Protein AF-A0A853GKQ4-F1 (afdb_monomer_lite)

Foldseek 3Di:
DKWKDQPQPPDIDDDDDDDPDDVVDDPDDDDDPDPDDHDRMDMDDDDDDPDDDDDPDDDDDDDDDDD

pLDDT: mean 86.93, std 5.35, range [61.09, 93.44]

Radius of gyration: 14.12 Å; chains: 1; bounding box: 32×20×43 Å

Sequence (67 aa):
MLRHSNDGGHTWSNTRTATMGKVGEYGMRCKFERLGSGRQRVWEVSITDPVNAVILGAVLLGEPGQS

Secondary structure (DSSP, 8-state):
-EEEESSSSSS-PPPB-----STT--S-----------SS-EEEE---SSS-----------PPPP-

Structure (mmCIF, N/CA/C/O backbone):
data_AF-A0A853GKQ4-F1
#
_entry.id   AF-A0A853GKQ4-F1
#
loop_
_atom_site.group_PDB
_atom_site.id
_atom_site.type_symbol
_atom_site.label_atom_id
_atom_site.label_alt_id
_atom_site.label_comp_id
_atom_site.label_asym_id
_atom_site.label_entity_id
_atom_site.label_seq_id
_atom_site.pdbx_PDB_ins_code
_atom_site.Cartn_x
_atom_site.Cartn_y
_atom_site.Cartn_z
_atom_site.occupancy
_atom_site.B_iso_or_equiv
_atom_site.auth_seq_id
_atom_site.auth_comp_id
_atom_site.auth_asym_id
_atom_site.auth_atom_id
_atom_site.pdbx_PDB_model_num
ATOM 1 N N . MET A 1 1 ? 0.417 1.031 5.481 1.00 90.94 1 MET A N 1
ATOM 2 C CA . MET A 1 1 ? 1.572 1.622 4.762 1.00 90.94 1 MET A CA 1
ATOM 3 C C . MET A 1 1 ? 1.665 1.020 3.366 1.00 90.94 1 MET A C 1
ATOM 5 O O . MET A 1 1 ? 1.247 -0.120 3.198 1.00 90.94 1 MET A O 1
ATOM 9 N N . LEU A 1 2 ? 2.192 1.765 2.390 1.00 92.69 2 LEU A N 1
ATOM 10 C CA . LEU A 1 2 ? 2.385 1.322 1.006 1.00 92.69 2 LEU A CA 1
ATOM 11 C C . LEU A 1 2 ? 3.770 1.727 0.491 1.00 92.69 2 LEU A C 1
ATOM 13 O O . LEU A 1 2 ? 4.142 2.902 0.569 1.00 92.69 2 LEU A O 1
ATOM 17 N N . ARG A 1 3 ? 4.477 0.776 -0.118 1.00 93.44 3 ARG A N 1
ATOM 18 C CA . ARG A 1 3 ? 5.634 1.027 -0.986 1.00 93.44 3 ARG A CA 1
ATOM 19 C C . ARG A 1 3 ? 5.514 0.203 -2.264 1.00 93.44 3 ARG A C 1
ATOM 21 O O . ARG A 1 3 ? 4.772 -0.778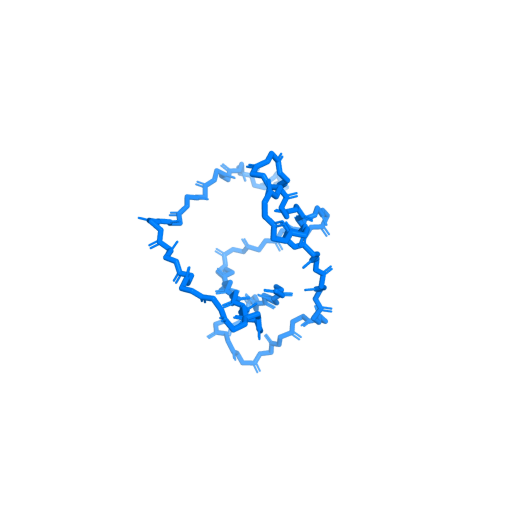 -2.311 1.00 93.44 3 ARG A O 1
ATOM 28 N N . HIS A 1 4 ? 6.208 0.625 -3.311 1.00 92.00 4 HIS A N 1
ATOM 29 C CA . HIS A 1 4 ? 6.246 -0.118 -4.562 1.00 92.00 4 HIS A CA 1
ATOM 30 C C . HIS A 1 4 ? 7.649 -0.160 -5.149 1.00 92.00 4 HIS A C 1
ATOM 32 O O . HIS A 1 4 ? 8.458 0.734 -4.911 1.00 92.00 4 HIS A O 1
ATOM 38 N N . SER A 1 5 ? 7.904 -1.192 -5.937 1.00 91.50 5 SER A N 1
ATOM 39 C CA . SER A 1 5 ? 9.134 -1.378 -6.695 1.00 91.50 5 SER A CA 1
ATOM 40 C C . SER A 1 5 ? 8.799 -1.511 -8.177 1.00 91.50 5 SER A C 1
ATOM 42 O O . SER A 1 5 ? 7.789 -2.122 -8.519 1.00 91.50 5 SER A O 1
ATOM 44 N N . ASN A 1 6 ? 9.629 -0.940 -9.051 1.00 89.88 6 ASN A N 1
ATOM 45 C CA . ASN A 1 6 ? 9.492 -1.075 -10.507 1.00 89.88 6 ASN A CA 1
ATOM 46 C C . ASN A 1 6 ? 10.548 -2.013 -11.123 1.00 89.88 6 ASN A C 1
ATOM 48 O O . ASN A 1 6 ? 10.544 -2.201 -12.337 1.00 89.88 6 ASN A O 1
ATOM 52 N N . ASP A 1 7 ? 11.438 -2.582 -10.308 1.00 87.69 7 ASP A N 1
ATOM 53 C CA . ASP A 1 7 ? 12.575 -3.415 -10.719 1.00 87.69 7 ASP A CA 1
ATOM 54 C C . ASP A 1 7 ? 12.553 -4.804 -10.058 1.00 87.69 7 ASP A C 1
ATOM 56 O O . ASP A 1 7 ? 13.591 -5.418 -9.829 1.00 87.69 7 ASP A O 1
ATOM 60 N N . GLY A 1 8 ? 11.354 -5.308 -9.746 1.00 83.81 8 GLY A N 1
ATOM 61 C CA . GLY A 1 8 ? 11.172 -6.654 -9.195 1.00 83.81 8 GLY A CA 1
ATOM 62 C C . GLY A 1 8 ? 11.467 -6.786 -7.697 1.00 83.81 8 GLY A C 1
ATOM 63 O O . GLY A 1 8 ? 11.581 -7.902 -7.204 1.00 83.81 8 GLY A O 1
ATOM 64 N N . GLY A 1 9 ? 11.554 -5.677 -6.961 1.00 84.44 9 GLY A N 1
ATOM 65 C CA . GLY A 1 9 ? 11.774 -5.661 -5.510 1.00 84.44 9 GLY A CA 1
ATOM 66 C C . GLY A 1 9 ? 13.206 -5.331 -5.088 1.00 84.44 9 GLY A C 1
ATOM 67 O O . GLY A 1 9 ? 13.509 -5.404 -3.897 1.00 84.44 9 GLY A O 1
ATOM 68 N N . HIS A 1 10 ? 14.080 -4.957 -6.027 1.00 85.06 10 HIS A N 1
ATOM 69 C CA . HIS A 1 10 ? 15.461 -4.577 -5.720 1.00 85.06 10 HIS A CA 1
ATOM 70 C C . HIS A 1 10 ? 15.551 -3.163 -5.139 1.00 85.06 10 HIS A C 1
ATOM 72 O O . HIS A 1 10 ? 16.271 -2.939 -4.167 1.00 85.06 10 HIS A O 1
ATOM 78 N N . THR A 1 11 ? 14.782 -2.219 -5.681 1.00 89.62 11 THR A N 1
ATOM 79 C CA . THR A 1 11 ? 14.650 -0.866 -5.140 1.00 89.62 11 THR A CA 1
ATOM 80 C C . THR A 1 11 ? 13.199 -0.545 -4.819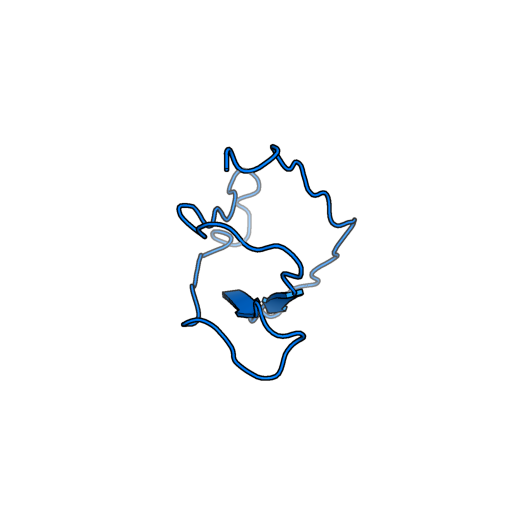 1.00 89.62 11 THR A C 1
ATOM 82 O O . THR A 1 11 ? 12.263 -1.015 -5.467 1.00 89.62 11 THR A O 1
ATOM 85 N N . TRP A 1 12 ? 13.005 0.266 -3.781 1.00 90.75 12 TRP A N 1
ATOM 86 C CA . TRP A 1 12 ? 11.689 0.590 -3.244 1.00 90.75 12 TRP A CA 1
ATOM 87 C C . TRP A 1 12 ? 11.455 2.095 -3.246 1.00 90.75 12 TRP A C 1
ATOM 89 O O . TRP A 1 12 ? 12.345 2.883 -2.934 1.00 90.75 12 TRP A O 1
ATOM 99 N N . SER A 1 13 ? 10.225 2.493 -3.565 1.00 87.69 13 SER A N 1
ATOM 100 C CA . SER A 1 13 ? 9.766 3.868 -3.414 1.00 87.69 13 SER A CA 1
ATOM 101 C C . SER A 1 13 ? 9.733 4.289 -1.943 1.00 87.69 13 SER A C 1
ATOM 103 O O . SER A 1 13 ? 9.595 3.451 -1.052 1.00 87.69 13 SER A O 1
ATOM 105 N N . ASN A 1 14 ? 9.681 5.600 -1.698 1.00 89.62 14 ASN A N 1
ATOM 106 C CA . ASN A 1 14 ? 9.383 6.140 -0.370 1.00 89.62 14 ASN A CA 1
ATOM 107 C C . ASN A 1 14 ? 8.096 5.536 0.212 1.00 89.62 14 ASN A C 1
ATOM 109 O O . ASN A 1 14 ? 7.083 5.405 -0.487 1.00 89.62 14 ASN A O 1
ATOM 113 N N . THR A 1 15 ? 8.137 5.209 1.503 1.00 91.62 15 THR A N 1
ATOM 114 C CA . THR A 1 15 ? 6.988 4.674 2.233 1.00 91.62 15 THR A CA 1
ATOM 115 C C . THR A 1 15 ? 5.905 5.733 2.358 1.00 91.62 15 THR A C 1
ATOM 117 O O . THR A 1 15 ? 6.145 6.838 2.842 1.00 91.62 15 THR A O 1
ATOM 120 N N . ARG A 1 16 ? 4.685 5.377 1.960 1.00 91.75 16 ARG A N 1
ATOM 121 C CA . ARG A 1 16 ? 3.494 6.196 2.185 1.00 91.75 16 ARG A CA 1
ATOM 122 C C . ARG A 1 16 ? 2.669 5.605 3.314 1.00 91.75 16 ARG A C 1
ATOM 124 O O . ARG A 1 16 ? 2.415 4.399 3.360 1.00 91.75 16 ARG A O 1
ATOM 131 N N . THR A 1 17 ? 2.225 6.459 4.222 1.00 92.38 17 THR A N 1
ATOM 132 C CA . THR A 1 17 ? 1.371 6.083 5.346 1.00 92.38 17 THR A CA 1
ATOM 133 C C . THR A 1 17 ? -0.035 6.633 5.130 1.00 92.38 17 THR A C 1
ATOM 135 O O . THR A 1 17 ? -0.229 7.696 4.547 1.00 92.38 17 THR A O 1
ATOM 138 N N . ALA A 1 18 ? -1.027 5.858 5.549 1.00 90.69 18 ALA A N 1
ATOM 139 C CA . ALA A 1 18 ? -2.425 6.255 5.609 1.00 90.69 18 ALA A CA 1
ATOM 140 C C . ALA A 1 18 ? -3.020 5.584 6.848 1.00 90.69 18 ALA A C 1
ATOM 142 O O . ALA A 1 18 ? -2.599 4.478 7.197 1.00 90.69 18 ALA A O 1
ATOM 143 N N . THR A 1 19 ? -3.956 6.258 7.510 1.00 87.50 19 THR A N 1
ATOM 144 C CA . THR A 1 19 ? -4.678 5.720 8.670 1.00 87.50 19 THR A CA 1
ATOM 145 C C . THR A 1 19 ? -5.915 4.945 8.213 1.00 87.50 19 THR A C 1
ATOM 147 O O . THR A 1 19 ? -6.493 5.280 7.174 1.00 87.50 19 THR A O 1
ATOM 150 N N . MET A 1 20 ? -6.294 3.907 8.966 1.00 85.69 20 MET A N 1
ATOM 151 C CA . MET A 1 20 ? -7.516 3.109 8.770 1.00 85.69 20 MET A CA 1
ATOM 152 C C . MET A 1 20 ? -8.713 3.633 9.581 1.00 85.69 20 MET A C 1
ATOM 154 O O . MET A 1 20 ? -9.815 3.120 9.427 1.00 85.69 20 MET A O 1
ATOM 158 N N . GLY A 1 21 ? -8.518 4.693 10.370 1.00 87.00 21 GLY A N 1
ATOM 159 C CA . GLY A 1 21 ? -9.551 5.308 11.202 1.00 87.00 21 GLY A CA 1
ATOM 160 C C . GLY A 1 21 ? -9.425 4.866 12.653 1.00 87.00 21 GLY A C 1
ATOM 161 O O . GLY A 1 21 ? -8.465 4.190 13.031 1.00 87.00 21 GLY A O 1
ATOM 162 N N . LYS A 1 22 ? -10.370 5.286 13.492 1.00 85.19 22 LYS A N 1
ATOM 163 C CA . LYS A 1 22 ? -10.454 4.818 14.881 1.00 85.19 22 LYS A CA 1
ATOM 164 C C . LYS A 1 22 ? -11.203 3.489 14.959 1.00 85.19 22 LYS A C 1
ATOM 166 O O . LYS A 1 22 ? -12.013 3.155 14.098 1.00 85.19 22 LYS A O 1
ATOM 171 N N . VAL A 1 23 ? -10.975 2.741 16.038 1.00 83.69 23 VAL A N 1
ATOM 172 C CA . VAL A 1 23 ? -11.762 1.535 16.336 1.00 83.69 23 VAL A CA 1
ATOM 173 C C . VAL A 1 23 ? -13.247 1.910 16.412 1.00 83.69 23 VAL A C 1
ATOM 175 O O . VAL A 1 23 ? -13.619 2.802 17.170 1.00 83.69 23 VAL A O 1
ATOM 178 N N . GLY A 1 24 ? -14.078 1.235 15.614 1.00 84.50 24 GLY A N 1
ATOM 179 C CA . GLY A 1 24 ? -15.512 1.520 15.472 1.00 84.50 24 GLY A CA 1
ATOM 180 C C . GLY A 1 24 ? -15.883 2.363 14.244 1.00 84.50 24 GLY A C 1
ATOM 181 O O . GLY A 1 24 ? -17.067 2.493 13.940 1.00 84.50 24 GLY A O 1
ATOM 182 N N . GLU A 1 25 ? -14.906 2.895 13.500 1.00 84.00 25 GLU A N 1
ATOM 183 C CA . GLU A 1 25 ? -15.133 3.579 12.222 1.00 84.00 25 GLU A CA 1
ATOM 184 C C . GLU A 1 25 ? -14.948 2.602 11.048 1.00 84.00 25 GLU A C 1
ATOM 186 O O . GLU A 1 25 ? -13.838 2.179 10.741 1.00 84.00 25 GLU A O 1
ATOM 191 N N . TYR A 1 26 ? -16.038 2.249 10.361 1.00 82.62 26 TYR A N 1
ATOM 192 C CA . TYR A 1 26 ? -16.021 1.244 9.280 1.00 82.62 26 TYR A CA 1
ATOM 193 C C . TYR A 1 26 ? -16.099 1.836 7.863 1.00 82.62 26 TYR A C 1
ATOM 195 O O . TYR A 1 26 ? -15.978 1.114 6.878 1.00 82.62 26 TYR A O 1
ATOM 203 N N . GLY A 1 27 ? -16.317 3.149 7.739 1.00 84.38 27 GLY A N 1
ATOM 204 C CA . GLY A 1 27 ? -16.493 3.829 6.448 1.00 84.38 27 GLY A CA 1
ATOM 205 C C . GLY A 1 27 ? -15.205 4.373 5.828 1.00 84.38 27 GLY A C 1
ATOM 206 O O . GLY A 1 27 ? -15.247 4.961 4.746 1.00 84.38 27 GLY A O 1
ATOM 207 N N . MET A 1 28 ? -14.066 4.235 6.510 1.00 87.00 28 MET A N 1
ATOM 208 C CA . MET A 1 28 ? -12.830 4.875 6.079 1.00 87.00 28 MET A CA 1
ATOM 209 C C . MET A 1 28 ? -12.070 4.020 5.065 1.00 87.00 28 MET A C 1
ATOM 211 O O . MET A 1 28 ? -11.944 2.806 5.204 1.00 87.00 28 MET A O 1
ATOM 215 N N . ARG A 1 29 ? -11.534 4.671 4.028 1.00 89.12 29 ARG A N 1
ATOM 216 C CA . ARG A 1 29 ? -10.753 4.018 2.975 1.00 89.12 29 ARG A CA 1
ATOM 217 C C . ARG A 1 29 ? -9.356 4.612 2.905 1.00 89.12 29 ARG A C 1
ATOM 219 O O . ARG A 1 29 ? -9.199 5.787 2.580 1.00 89.12 29 ARG A O 1
ATOM 226 N N . CYS A 1 30 ? -8.338 3.777 3.095 1.00 90.00 30 CYS A N 1
ATOM 227 C CA . CYS A 1 30 ? -6.965 4.158 2.786 1.00 90.00 30 CYS A CA 1
ATOM 228 C C . CYS A 1 30 ? -6.793 4.248 1.267 1.00 90.00 30 CYS A C 1
ATOM 230 O O . CYS A 1 30 ? -6.926 3.249 0.555 1.00 90.00 30 CYS A O 1
ATOM 232 N N . LYS A 1 31 ? -6.498 5.446 0.763 1.00 90.81 31 LYS A N 1
ATOM 233 C CA . LYS A 1 31 ? -6.186 5.678 -0.648 1.00 90.81 31 LYS A CA 1
ATOM 234 C C . LYS A 1 31 ? -4.757 6.173 -0.780 1.00 90.81 31 LYS A C 1
ATOM 236 O O . LYS A 1 31 ? -4.328 7.064 -0.054 1.00 90.81 31 LYS A O 1
ATOM 241 N N . PHE A 1 32 ? -4.048 5.611 -1.747 1.00 90.62 32 PHE A N 1
ATOM 242 C CA . PHE A 1 32 ? -2.734 6.078 -2.154 1.00 90.62 32 PHE A CA 1
ATOM 243 C C . PHE A 1 32 ? -2.841 6.503 -3.612 1.00 90.62 32 PHE A C 1
ATOM 245 O O . PHE A 1 32 ? -2.934 5.673 -4.510 1.00 90.62 32 PHE A O 1
ATOM 252 N N . GLU A 1 33 ? -2.901 7.807 -3.840 1.00 88.62 33 GLU A N 1
ATOM 253 C CA . GLU A 1 33 ? -3.063 8.378 -5.175 1.00 88.62 33 GLU A CA 1
ATOM 254 C C . GLU A 1 33 ? -1.710 8.843 -5.724 1.00 88.62 33 GLU A C 1
ATOM 256 O O . GLU A 1 33 ? -0.728 8.982 -4.986 1.00 88.62 33 GLU A O 1
ATOM 261 N N . ARG A 1 34 ? -1.653 9.100 -7.037 1.00 86.81 34 ARG A N 1
ATOM 262 C CA . ARG A 1 34 ? -0.449 9.601 -7.729 1.00 86.81 34 ARG A CA 1
ATOM 263 C C . ARG A 1 34 ? 0.768 8.679 -7.572 1.00 86.81 34 ARG A C 1
ATOM 265 O O . ARG A 1 34 ? 1.870 9.122 -7.253 1.00 86.81 34 ARG A O 1
ATOM 272 N N . LEU A 1 35 ? 0.564 7.387 -7.814 1.00 86.12 35 LEU A N 1
ATOM 273 C CA . LEU A 1 35 ? 1.617 6.370 -7.736 1.00 86.12 35 LEU A CA 1
ATOM 274 C C . LEU A 1 35 ? 2.447 6.269 -9.033 1.00 86.12 35 LEU A C 1
ATOM 276 O O . LEU A 1 35 ? 3.426 5.532 -9.070 1.00 86.12 35 LEU A O 1
ATOM 280 N N . GLY A 1 36 ? 2.099 7.015 -10.085 1.00 86.12 36 GLY A N 1
ATOM 281 C CA . GLY A 1 36 ? 2.789 6.976 -11.380 1.00 86.12 36 GLY A CA 1
ATOM 282 C C . GLY A 1 36 ? 2.531 5.682 -12.157 1.00 86.12 36 GLY A C 1
ATOM 283 O O . GLY A 1 36 ? 1.611 4.934 -11.832 1.00 86.12 36 GLY A O 1
ATOM 284 N N . SER A 1 37 ? 3.356 5.420 -13.170 1.00 83.50 37 SER A N 1
ATOM 285 C CA . SER A 1 37 ? 3.265 4.246 -14.044 1.00 83.50 37 SER A CA 1
ATOM 286 C C . SER A 1 37 ? 4.355 3.213 -13.736 1.00 83.50 37 SER A C 1
ATOM 288 O O . SER A 1 37 ? 5.406 3.523 -13.170 1.00 83.50 37 SER A O 1
ATOM 290 N N . GLY A 1 38 ? 4.098 1.953 -14.082 1.00 84.00 38 GLY A N 1
ATOM 291 C CA . GLY A 1 38 ? 5.067 0.871 -13.943 1.00 84.00 38 GLY A CA 1
ATOM 292 C C . GLY A 1 38 ? 4.616 -0.365 -14.709 1.00 84.00 38 GLY A C 1
ATOM 293 O O . GLY A 1 38 ? 3.438 -0.707 -14.680 1.00 84.00 38 GLY A O 1
ATOM 294 N N . ARG A 1 39 ? 5.549 -1.023 -15.407 1.00 82.19 39 ARG A N 1
ATOM 295 C CA . ARG A 1 39 ? 5.264 -2.230 -16.202 1.00 82.19 39 ARG A CA 1
ATOM 296 C C . ARG A 1 39 ? 5.284 -3.501 -15.354 1.00 82.19 39 ARG A C 1
ATOM 298 O O . ARG A 1 39 ? 4.397 -4.332 -15.474 1.00 82.19 39 ARG A O 1
ATOM 305 N N . GLN A 1 40 ? 6.298 -3.645 -14.504 1.00 85.62 40 GLN A N 1
ATOM 306 C CA . GLN A 1 40 ? 6.482 -4.790 -13.608 1.00 85.62 40 GLN A CA 1
ATOM 307 C C . GLN A 1 40 ? 6.522 -4.294 -12.168 1.00 85.62 40 GLN A C 1
ATOM 309 O O . GLN A 1 40 ? 7.543 -4.355 -11.486 1.00 85.62 40 GLN A O 1
ATOM 314 N N . ARG A 1 41 ? 5.409 -3.699 -11.739 1.00 89.44 41 ARG A N 1
ATOM 315 C CA . ARG A 1 41 ? 5.343 -3.089 -10.420 1.00 89.44 41 ARG A CA 1
ATOM 316 C C . ARG A 1 41 ? 4.991 -4.121 -9.357 1.00 89.44 41 ARG A C 1
ATOM 318 O O . ARG A 1 41 ? 3.952 -4.768 -9.443 1.00 89.44 41 ARG A O 1
ATOM 325 N N . VAL A 1 42 ? 5.824 -4.201 -8.328 1.00 91.81 42 VAL A N 1
ATOM 326 C CA . VAL A 1 42 ? 5.560 -4.973 -7.112 1.00 91.81 42 VAL A CA 1
ATOM 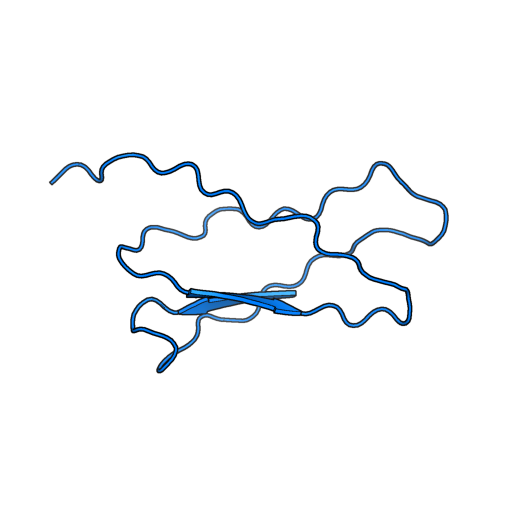327 C C . VAL A 1 42 ? 5.018 -4.027 -6.049 1.00 91.81 42 VAL A C 1
ATOM 329 O O . VAL A 1 42 ? 5.594 -2.966 -5.807 1.00 91.81 42 VAL A O 1
ATOM 332 N N . TRP A 1 43 ? 3.905 -4.404 -5.425 1.00 90.81 43 TRP A N 1
ATOM 333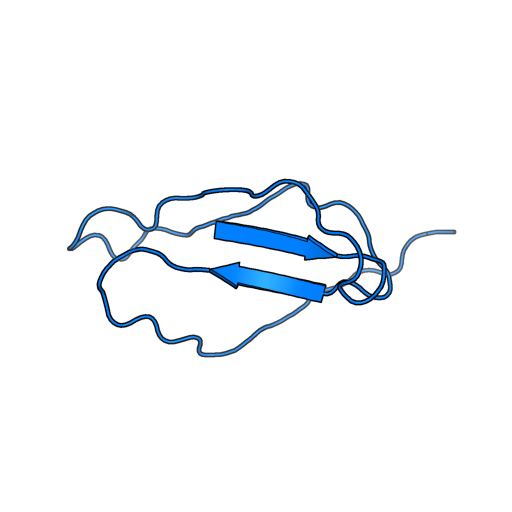 C CA . TRP A 1 43 ? 3.279 -3.652 -4.341 1.00 90.81 43 TRP A CA 1
ATOM 334 C C . TRP A 1 43 ? 3.559 -4.334 -3.014 1.00 90.81 43 TRP A C 1
ATOM 336 O O . TRP A 1 43 ? 3.330 -5.533 -2.880 1.00 90.81 43 TRP A O 1
ATOM 346 N N . GLU A 1 44 ? 3.981 -3.561 -2.020 1.00 91.94 44 GLU A N 1
ATOM 347 C CA . GLU A 1 44 ? 4.062 -4.044 -0.651 1.00 91.94 44 GLU A CA 1
ATOM 348 C C . GLU A 1 44 ? 3.171 -3.201 0.254 1.00 91.94 44 GLU A C 1
ATOM 350 O O . GLU A 1 44 ? 3.307 -1.974 0.349 1.00 91.94 44 GLU A O 1
ATOM 355 N N . VAL A 1 45 ? 2.254 -3.895 0.922 1.00 91.19 45 VAL A N 1
ATOM 35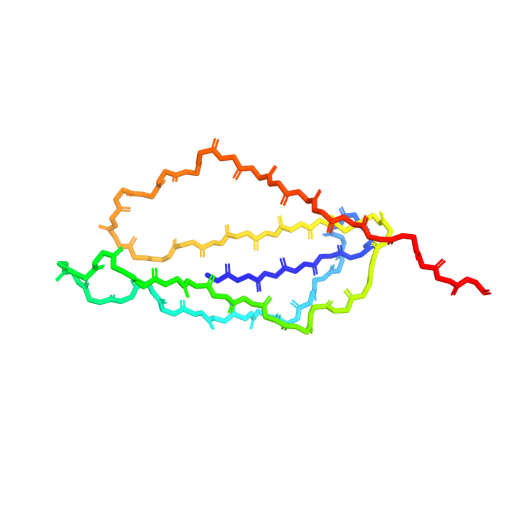6 C CA . VAL A 1 45 ? 1.326 -3.332 1.896 1.00 91.19 45 VAL A CA 1
ATOM 357 C C . VAL A 1 45 ? 1.698 -3.882 3.262 1.00 91.19 45 VAL A C 1
ATOM 359 O O . VAL A 1 45 ? 1.793 -5.091 3.443 1.00 91.19 45 VAL A O 1
ATOM 362 N N . SER A 1 46 ? 1.891 -2.985 4.224 1.00 89.81 46 SER A N 1
ATOM 363 C CA . SER A 1 46 ? 2.189 -3.343 5.612 1.00 89.81 46 SER A CA 1
ATOM 364 C C . SER A 1 46 ? 1.208 -2.656 6.553 1.00 89.81 46 SER A C 1
ATOM 366 O O . SER A 1 46 ? 0.858 -1.487 6.346 1.00 89.81 46 SER A O 1
ATOM 368 N N . ILE A 1 47 ? 0.739 -3.383 7.563 1.00 90.50 47 ILE A N 1
ATOM 369 C CA . ILE A 1 47 ? -0.251 -2.931 8.543 1.00 90.50 47 ILE A CA 1
ATOM 370 C C . ILE A 1 47 ? 0.390 -3.056 9.920 1.00 90.50 47 ILE A C 1
ATOM 372 O O . ILE A 1 47 ? 0.931 -4.103 10.260 1.00 90.50 47 ILE A O 1
ATOM 376 N N . THR A 1 48 ? 0.368 -1.966 10.681 1.00 89.81 48 THR A N 1
ATOM 377 C CA . THR A 1 48 ? 1.021 -1.873 11.994 1.00 89.81 48 THR A CA 1
ATOM 378 C C . THR A 1 48 ? 0.049 -1.979 13.159 1.00 89.81 48 THR A C 1
ATOM 380 O O . THR A 1 48 ? 0.482 -2.217 14.282 1.00 89.81 48 THR A O 1
ATOM 383 N N . ASP A 1 49 ? -1.245 -1.766 12.916 1.00 87.50 49 ASP A N 1
ATOM 384 C CA . ASP A 1 49 ? -2.248 -1.769 13.975 1.00 87.50 49 ASP A CA 1
ATOM 385 C C . ASP A 1 49 ? -2.428 -3.191 14.536 1.00 87.50 49 ASP A C 1
ATOM 387 O O . ASP A 1 49 ? -2.468 -4.147 13.756 1.00 87.50 49 ASP A O 1
ATOM 391 N N . PRO A 1 50 ? -2.554 -3.361 15.867 1.00 87.88 50 PRO A N 1
ATOM 392 C CA . PRO A 1 50 ? -2.626 -4.667 16.525 1.00 87.88 50 PRO A CA 1
ATOM 393 C C . PRO A 1 50 ? -4.031 -5.281 16.408 1.00 87.88 50 PRO A C 1
ATOM 395 O O . PRO A 1 50 ? -4.675 -5.619 17.400 1.00 87.88 50 PRO A O 1
ATOM 398 N N . VAL A 1 51 ? -4.536 -5.387 15.183 1.00 84.12 51 VAL A N 1
ATOM 399 C CA . VAL A 1 51 ? -5.864 -5.909 14.854 1.00 84.12 51 VAL A CA 1
ATOM 400 C C . VAL A 1 51 ? -5.749 -6.974 13.773 1.00 84.12 51 VAL A C 1
ATOM 402 O O . VAL A 1 51 ? -4.790 -7.001 13.003 1.00 84.12 51 VAL A O 1
ATOM 405 N N . ASN A 1 52 ? -6.737 -7.866 13.698 1.00 84.31 52 ASN A N 1
ATOM 406 C CA . ASN A 1 52 ? -6.770 -8.858 12.633 1.00 84.31 52 ASN A CA 1
ATOM 407 C C . ASN A 1 52 ? -7.012 -8.159 11.286 1.00 84.31 52 ASN A C 1
ATOM 409 O O . ASN A 1 52 ? -8.092 -7.620 11.041 1.00 84.31 52 ASN A O 1
ATOM 413 N N . ALA A 1 53 ? -5.994 -8.169 10.431 1.00 85.50 53 ALA A N 1
ATOM 414 C CA . ALA A 1 53 ? -6.060 -7.629 9.088 1.00 85.50 53 ALA A CA 1
ATOM 415 C C . ALA A 1 53 ? -6.139 -8.768 8.068 1.00 85.50 53 ALA A C 1
ATOM 417 O O . ALA A 1 53 ? -5.188 -9.529 7.887 1.00 85.50 53 ALA A O 1
ATOM 418 N N . VAL A 1 54 ? -7.271 -8.853 7.368 1.00 89.06 54 VAL A N 1
ATOM 419 C CA . VAL A 1 54 ? -7.514 -9.862 6.332 1.00 89.06 54 VAL A CA 1
ATOM 420 C C . VAL A 1 54 ? -7.448 -9.205 4.959 1.00 89.06 54 VAL A C 1
ATOM 422 O O . VAL A 1 54 ? -8.196 -8.272 4.665 1.00 89.06 54 VAL A O 1
ATOM 425 N N . ILE A 1 55 ? -6.564 -9.708 4.097 1.00 87.75 55 ILE A N 1
ATOM 426 C CA . ILE A 1 55 ? -6.476 -9.290 2.695 1.00 87.75 55 ILE A CA 1
ATOM 427 C C . ILE A 1 55 ? -7.316 -10.259 1.866 1.00 87.75 55 ILE A C 1
ATOM 429 O O . ILE A 1 55 ? -6.954 -11.419 1.707 1.00 87.75 55 ILE A O 1
ATOM 433 N N . LEU A 1 56 ? -8.443 -9.780 1.338 1.00 91.75 56 LEU A N 1
ATOM 434 C CA . LEU A 1 56 ? -9.365 -10.607 0.549 1.00 91.75 56 LEU A CA 1
ATOM 435 C C . LEU A 1 56 ? -8.882 -10.841 -0.889 1.00 91.75 56 LEU A C 1
ATOM 437 O O . LEU A 1 56 ? -9.194 -11.860 -1.493 1.00 91.75 56 LEU A O 1
ATOM 441 N N . GLY A 1 57 ? -8.131 -9.896 -1.450 1.00 90.31 57 GLY A N 1
ATOM 442 C CA . GLY A 1 57 ? -7.614 -9.991 -2.808 1.00 90.31 57 GLY A CA 1
ATOM 443 C C . GLY A 1 57 ? -6.933 -8.703 -3.252 1.00 90.31 57 GLY A C 1
ATOM 444 O O . GLY A 1 57 ? -7.054 -7.661 -2.606 1.00 90.31 57 GLY A O 1
ATOM 445 N N . ALA A 1 58 ? -6.219 -8.784 -4.371 1.00 89.19 58 ALA A N 1
ATOM 446 C CA . ALA A 1 58 ? -5.580 -7.647 -5.018 1.00 89.19 58 ALA A CA 1
ATOM 447 C C . ALA A 1 58 ? -6.088 -7.546 -6.458 1.00 89.19 58 ALA A C 1
ATOM 449 O O . ALA A 1 58 ? -6.000 -8.507 -7.219 1.00 89.19 58 ALA A O 1
ATOM 450 N N . VAL A 1 59 ? -6.628 -6.383 -6.825 1.00 90.50 59 VAL A N 1
ATOM 451 C CA . VAL A 1 59 ? -7.169 -6.120 -8.163 1.00 90.50 59 VAL A CA 1
ATOM 452 C C . VAL A 1 59 ? -6.421 -4.943 -8.769 1.00 90.50 59 VAL A C 1
ATOM 454 O O . VAL A 1 59 ? -6.265 -3.904 -8.125 1.00 90.50 59 VAL A O 1
ATOM 457 N N . LEU A 1 60 ? -5.973 -5.106 -10.013 1.00 86.12 60 LEU A N 1
ATOM 458 C CA . LEU A 1 60 ? -5.325 -4.060 -10.792 1.00 86.12 60 LEU A CA 1
ATOM 459 C C . LEU A 1 60 ? -6.192 -3.739 -12.011 1.00 86.12 60 LEU A C 1
ATOM 461 O O . LEU A 1 60 ? -6.458 -4.613 -12.831 1.00 86.12 60 LEU A O 1
ATOM 465 N N . LEU A 1 61 ? -6.590 -2.475 -12.135 1.00 85.31 61 LEU A N 1
ATOM 466 C CA . LEU A 1 61 ? -7.158 -1.919 -13.359 1.00 85.31 61 LEU A CA 1
ATOM 467 C C . LEU A 1 61 ? -6.074 -1.045 -13.986 1.00 85.31 61 LEU A C 1
ATOM 469 O O . LEU A 1 61 ? -5.669 -0.046 -13.393 1.00 85.31 61 LEU A O 1
ATOM 473 N N . GLY A 1 62 ? -5.543 -1.480 -15.125 1.00 81.25 62 GLY A N 1
ATOM 474 C CA . GLY A 1 62 ? -4.478 -0.787 -15.840 1.00 81.25 62 GLY A CA 1
ATOM 475 C C . GLY A 1 62 ? -4.958 -0.306 -17.201 1.00 81.25 62 GLY A C 1
ATOM 476 O O . GLY A 1 62 ? -5.687 -1.019 -17.886 1.00 81.25 62 GLY A O 1
ATOM 477 N N . GLU A 1 63 ? -4.514 0.883 -17.592 1.00 83.00 63 GLU A N 1
ATOM 478 C CA . GLU A 1 63 ? -4.674 1.402 -18.949 1.00 83.00 63 GLU A CA 1
ATOM 479 C C . GLU A 1 63 ? -3.346 1.266 -19.713 1.00 83.00 63 GLU A C 1
ATOM 481 O O . GLU A 1 63 ? -2.276 1.375 -19.099 1.00 83.00 63 GLU A O 1
ATOM 486 N N . PRO A 1 64 ? -3.372 1.021 -21.037 1.00 82.06 64 PRO A N 1
ATOM 487 C CA . PRO A 1 64 ? -2.159 1.021 -21.845 1.00 82.06 64 PRO A CA 1
ATOM 488 C C . PRO A 1 64 ? -1.496 2.402 -21.792 1.00 82.06 64 PRO A C 1
ATOM 490 O O . PRO A 1 64 ? -2.143 3.417 -22.049 1.00 82.06 64 PRO A O 1
ATOM 493 N N . GLY A 1 65 ? -0.199 2.451 -21.482 1.00 74.19 65 GLY A N 1
ATOM 494 C CA . GLY A 1 65 ? 0.568 3.691 -21.604 1.00 74.19 65 GLY A CA 1
ATOM 495 C C . GLY A 1 65 ? 0.663 4.092 -23.074 1.00 74.19 65 GLY A C 1
ATOM 496 O O . GLY A 1 65 ? 1.075 3.273 -23.893 1.00 74.19 65 GLY A O 1
ATOM 497 N N . GLN A 1 66 ? 0.267 5.321 -23.411 1.00 67.31 66 GLN A N 1
ATOM 498 C CA . GLN A 1 66 ? 0.452 5.842 -24.765 1.00 67.31 66 GLN A CA 1
ATOM 499 C C . GLN A 1 66 ? 1.945 6.091 -24.999 1.00 67.31 66 GLN A C 1
ATOM 501 O O . GLN A 1 66 ? 2.574 6.830 -24.240 1.00 67.31 66 GLN A O 1
ATOM 506 N N . SER A 1 67 ? 2.502 5.388 -25.987 1.00 61.09 67 SER A N 1
ATOM 507 C CA . SER A 1 67 ? 3.881 5.525 -26.468 1.00 61.09 67 SER A CA 1
ATOM 508 C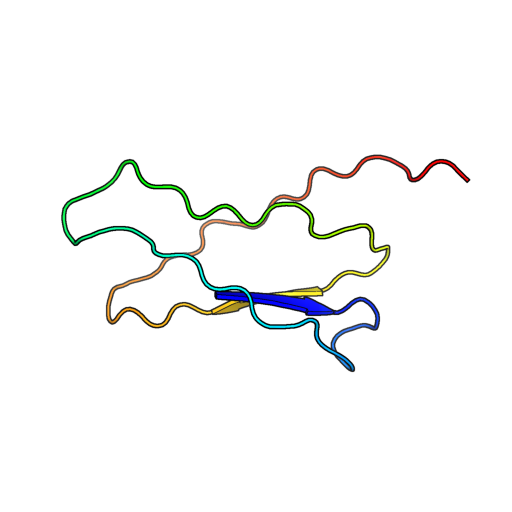 C . SER A 1 67 ? 4.056 6.757 -27.336 1.00 61.09 67 SER A C 1
ATOM 510 O O . SER A 1 67 ? 3.160 6.956 -28.190 1.00 61.09 67 SER A O 1
#

=== Feature glossary ===
Annotated list of the representations used here:

Nearest PDB structures. The Foldseek neighbor list gives the closest experimentally determined structures in the PDB, ranked by structural alignment. TM-score near 1 means near-identical fold; near 0.3 means only rough topology match. This is how one finds what a novel AlphaFold prediction most resembles in the solved-structure universe.

Foldseek 3Di. Foldseek's 3Di representation compresses backbone geometry into a per-residue letter drawn from a learned twenty-state alphabet. It captures the tertiary interaction pattern around each residue — which residues are packed against it in space, regardless of where they are in sequence.

Radius of gyration, Cα contacts, bounding box. Radius of gyration (Rg) is the root-mean-square distance of Cα atoms from their centroid — a single number for overall size and compactness. A globular domain of N residues has Rg ≈ 2.2·N^0.38 Å; an extended or disordered chain has a much larger Rg. The Cα contact count is the number of residue pairs whose Cα atoms are within 8 Å and are more than four positions apart in sequence — a standard proxy for tertiary packing density. The bounding box is the smallest axis-aligned box enclosing all Cα atoms.

InterPro / GO / CATH / organism. The annotation block draws on four external resources. InterPro: which protein families and domains the sequence belongs to. GO: standardized terms for what the protein does, what process it participates in, and where in the cell it acts. CATH: which structural fold it has in the CATH hierarchy. Organism: the species of origin.

mmCIF coordinates. The mmCIF block holds the 3D Cartesian coordinates of each backbone atom (N, Cα, C, O) in ångströms. mmCIF is the PDB's canonical archive format — a tagged-loop text representation of the atomic model.

pLDDT. pLDDT is the predicted lDDT-Cα score: AlphaFold's confidence that the local environment of each residue (all inter-atomic distances within 15 Å) is correctly placed. It is a per-residue number between 0 and 100, with higher meaning more reliable.

Backbone torsions (φ/ψ). φ (phi) and ψ (psi) are the two rotatable backbone dihedrals per residue: φ is the C(i-1)–N–Cα–C torsion, ψ is the N–Cα–C–N(i+1) torsion, both in degrees on (−180°, 180°]. α-helical residues cluster near (−60°, −45°); β-strand residues near (−120°, +130°). A Ramachandran plot is simply a scatter of (φ, ψ) for every residue.

B-factor. For experimental (PDB) structures, the B-factor (temperature factor) quantifies the positional spread of each atom in the crystal — a combination of thermal vibration and static disorder — in units of Å². High B-factors mark flexible loops or poorly resolved regions; low B-factors mark the rigid, well-ordered core.

Secondary structure (3-state, P-SEA). SS3 is a coarse helix/strand/coil call (letters a/b/c) made by the P-SEA algorithm from inter-Cα distances and dihedrals. It is less detailed than DSSP but needs only Cα positions.

Predicted aligned error. Predicted aligned error is AlphaFold's pairwise confidence. Unlike pLDDT (per-residue), PAE is per-residue-pair and captures whether two parts of the structure are correctly placed relative to each other. Units are ångströms of expected positional error.

Solvent-accessible surface area. Solvent-accessible surface area (SASA) is the area in Å² traced out by the centre of a 1.4 Å probe sphere (a water molecule) rolled over the protein's van der Waals surface (Shrake–Rupley / Lee–Richards construction). Buried residues have near-zero SASA; fully exposed residues can exceed 200 Å². The total SASA scales roughly with the number of surface residues.

Secondary structure (8-state, DSSP). The SS8 string is DSSP's per-residue secondary-structure call. α-helix (H) means an i→i+4 H-bond ladder; β-strand (E) means the residue participates in a β-sheet; 3₁₀ (G) and π (I) are tighter and wider helices; T/S are turns/bends; '-' is loop.

Rendered structure images. Structure images are PyMOL renders from six orthogonal camera directions. Cartoon representation draws helices as coils and strands as arrows; sticks shows the backbone as bonds; surface shows the solvent-excluded envelope. Rainbow coloring maps sequence position to hue (blue→red, N→C); chain coloring assigns a distinct color per polypeptide.

Sequence. The amino-acid sequence is the protein's primary structure: the linear order of residues from the N-terminus to the C-terminus, written in one-letter code. Everything else here — the 3D coordinates, the secondary structure, the domain annotations — is ultimately a consequence of this string.

Contact-map, Ramachandran, and PAE plots. Three diagnostic plots accompany the record. The Cα contact map visualizes the tertiary structure as a 2D adjacency matrix (8 Å cutoff, sequence-local contacts suppressed). The Ramachandran plot shows the distribution of backbone (φ, ψ) torsions, with points in the α and β basins reflecting secondary structure content. The PAE plot shows AlphaFold's inter-residue confidence as a color matrix.